Protein AF-A0A4Y8KSN4-F1 (afdb_monomer)

Secondary structure (DSSP, 8-state):
-B--TT-B-TT-SSSTT-BHHHHHHHHHHHHHHHHHH-TT--B-HHHHHHHHHHHTT---------S--SSGGGGSPPTT------S--HHHHHHHHHHHHHHHHHHHHS---

pLDDT: mean 86.96, std 10.97, range [43.25, 96.88]

Foldseek 3Di:
DDEDQQDADCPPPLDHPGGNLRCLQWAVVVLLVCLVPPLVDAYDPVNLVVSQVNQPPFFFPDDFDDDDDPDPVSRDDDPSHGGGDHSPDPVSVVSNVVSVVVVVVVVVVVDDD

Sequence (113 aa):
MIFNIDDIIPFSKRHPRKTIREILLIDSGYLKDLIKKNSRVILSEECYQEAILITKGMRDEWVKPIGKTESIFDSLKPYTAPYGFDFNDEELITINRNRLEDYKGIKNNDFPF

Mean predicted aligned error: 6.52 Å

Organism: NCBI:txid45254

Structure (mmCIF, N/CA/C/O backbone):
data_AF-A0A4Y8KSN4-F1
#
_entry.id   AF-A0A4Y8KSN4-F1
#
loop_
_atom_site.group_PDB
_atom_site.id
_atom_site.type_symbol
_atom_site.label_atom_id
_atom_site.label_alt_id
_atom_site.label_comp_id
_atom_site.label_asym_id
_atom_site.label_entity_id
_atom_site.label_seq_id
_atom_site.pdbx_PDB_ins_code
_atom_site.Cartn_x
_atom_site.Cartn_y
_atom_site.Cartn_z
_atom_site.occupancy
_atom_site.B_iso_or_equiv
_atom_site.auth_seq_id
_atom_site.auth_comp_id
_atom_site.auth_asym_id
_atom_site.auth_atom_id
_atom_site.pdbx_PDB_model_num
ATOM 1 N N . MET A 1 1 ? -11.707 -2.536 6.179 1.00 84.56 1 MET A N 1
ATOM 2 C CA . MET A 1 1 ? -10.609 -2.428 7.157 1.00 84.56 1 MET A CA 1
ATOM 3 C C . MET A 1 1 ? -9.821 -3.725 7.149 1.00 84.56 1 MET A C 1
ATOM 5 O O . MET A 1 1 ? -10.429 -4.774 6.976 1.00 84.56 1 MET A O 1
ATOM 9 N N . ILE A 1 2 ? -8.505 -3.628 7.268 1.00 87.25 2 ILE A N 1
ATOM 10 C CA . ILE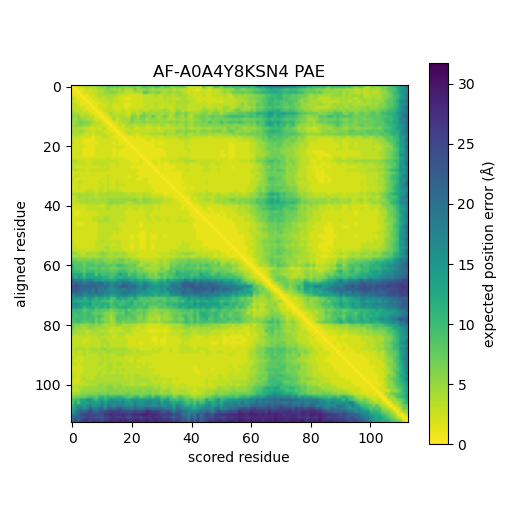 A 1 2 ? -7.539 -4.725 7.261 1.00 87.25 2 ILE A CA 1
ATOM 11 C C . ILE A 1 2 ? -6.935 -4.787 8.660 1.00 87.25 2 ILE A C 1
ATOM 13 O O . ILE A 1 2 ? -6.454 -3.767 9.154 1.00 87.25 2 ILE A O 1
ATOM 17 N N . PHE A 1 3 ? -6.974 -5.969 9.269 1.00 88.00 3 PHE A N 1
ATOM 18 C CA . PHE A 1 3 ? -6.440 -6.213 10.611 1.00 88.00 3 PHE A CA 1
ATOM 19 C C . PHE A 1 3 ? -5.236 -7.152 10.606 1.00 88.00 3 PHE A C 1
ATOM 21 O O . PHE A 1 3 ? -4.518 -7.207 11.598 1.00 88.00 3 PHE A O 1
ATOM 28 N N . ASN A 1 4 ? -5.012 -7.875 9.508 1.00 91.25 4 ASN A N 1
ATOM 29 C CA . ASN A 1 4 ? -3.851 -8.726 9.334 1.00 91.25 4 ASN A CA 1
ATOM 30 C C . ASN A 1 4 ? -3.189 -8.424 7.984 1.00 91.25 4 ASN A C 1
ATOM 32 O O . ASN A 1 4 ? -3.839 -8.382 6.940 1.00 91.25 4 ASN A O 1
ATOM 36 N N . ILE A 1 5 ? -1.878 -8.205 7.996 1.00 92.38 5 ILE A N 1
ATOM 37 C CA . ILE A 1 5 ? -1.098 -7.906 6.792 1.00 92.38 5 ILE A CA 1
ATOM 38 C C . ILE A 1 5 ? -0.927 -9.129 5.880 1.00 92.38 5 ILE A C 1
ATOM 40 O O . ILE A 1 5 ? -0.581 -8.998 4.707 1.00 92.38 5 ILE A O 1
ATOM 44 N N . ASP A 1 6 ? -1.195 -10.325 6.394 1.00 94.06 6 ASP A N 1
ATOM 45 C CA . ASP A 1 6 ? -1.211 -11.554 5.608 1.00 94.06 6 ASP A CA 1
ATOM 46 C C . ASP A 1 6 ? -2.603 -11.835 4.997 1.00 94.06 6 ASP A C 1
A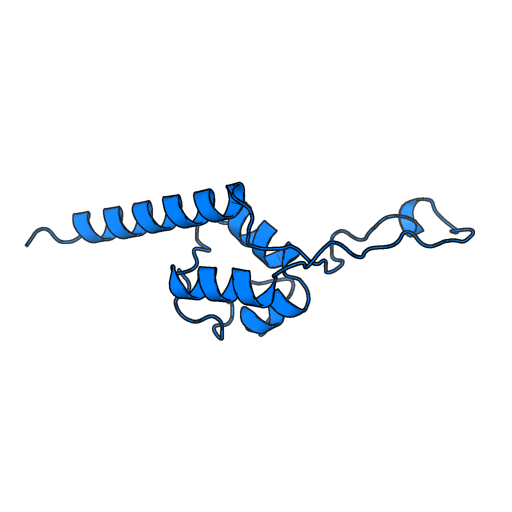TOM 48 O O . ASP A 1 6 ? -2.785 -12.826 4.290 1.00 94.06 6 ASP A O 1
ATOM 52 N N . ASP A 1 7 ? -3.576 -10.931 5.185 1.00 92.12 7 ASP A N 1
ATOM 53 C CA . ASP A 1 7 ? -4.871 -10.996 4.506 1.00 92.12 7 ASP A CA 1
ATOM 54 C C . ASP A 1 7 ? -4.737 -10.723 2.999 1.00 92.12 7 ASP A C 1
ATOM 56 O O . ASP A 1 7 ? -3.894 -9.951 2.532 1.00 92.12 7 ASP A O 1
ATOM 60 N N . ILE A 1 8 ? -5.641 -11.321 2.222 1.00 90.50 8 ILE A N 1
ATOM 61 C CA . ILE A 1 8 ? -5.779 -11.075 0.783 1.00 90.50 8 ILE A CA 1
ATOM 62 C C . ILE A 1 8 ? -6.821 -9.979 0.564 1.00 90.50 8 ILE A C 1
ATOM 64 O O . ILE A 1 8 ? -7.945 -10.073 1.055 1.00 90.50 8 ILE A O 1
ATOM 68 N N . ILE A 1 9 ? -6.497 -8.970 -0.251 1.00 86.44 9 ILE A N 1
ATOM 69 C CA . ILE A 1 9 ? -7.479 -7.962 -0.678 1.00 86.44 9 ILE A CA 1
ATOM 70 C C . ILE A 1 9 ? -8.382 -8.576 -1.767 1.00 86.44 9 ILE A C 1
ATOM 72 O O . ILE A 1 9 ? -7.928 -8.752 -2.902 1.00 86.44 9 ILE A O 1
ATOM 76 N N . PRO A 1 10 ? -9.676 -8.846 -1.500 1.00 81.44 10 PRO A N 1
ATOM 77 C CA . PRO A 1 10 ? -10.517 -9.647 -2.397 1.00 81.44 10 PRO A CA 1
ATOM 78 C C . PRO A 1 10 ? -10.839 -8.954 -3.729 1.00 81.44 10 PRO A C 1
ATOM 80 O O . PRO A 1 10 ? -11.154 -9.613 -4.714 1.00 81.44 10 PRO A O 1
ATOM 83 N N . PHE A 1 11 ? -10.747 -7.624 -3.781 1.00 81.88 11 PHE A N 1
ATOM 84 C CA . PHE A 1 11 ? -10.996 -6.819 -4.983 1.00 81.88 11 PHE A CA 1
ATOM 85 C C . PHE A 1 11 ? -9.710 -6.305 -5.652 1.00 81.88 11 PHE A C 1
ATOM 87 O O . PHE A 1 11 ? -9.775 -5.452 -6.543 1.00 81.88 11 PHE A O 1
ATOM 94 N N . SER A 1 12 ? -8.536 -6.796 -5.239 1.00 82.75 12 SER A N 1
ATOM 95 C CA . SER A 1 12 ? -7.274 -6.487 -5.913 1.00 82.75 12 SER A CA 1
ATOM 96 C C . SER A 1 12 ? -7.263 -7.111 -7.309 1.00 82.75 12 SER A C 1
ATOM 98 O O . SER A 1 12 ? -7.088 -8.316 -7.472 1.00 82.75 12 SER A O 1
ATOM 100 N N . LYS A 1 13 ? -7.464 -6.282 -8.341 1.00 81.25 13 LYS A N 1
ATOM 101 C CA . LYS A 1 13 ? -7.420 -6.732 -9.744 1.00 81.25 13 LYS A CA 1
ATOM 102 C C . LYS A 1 13 ? -5.998 -7.014 -10.228 1.00 81.25 13 LYS A C 1
ATOM 104 O O . LYS A 1 13 ? -5.812 -7.879 -11.073 1.00 81.25 13 LYS A O 1
ATOM 109 N N . ARG A 1 14 ? -5.012 -6.251 -9.737 1.00 84.25 14 ARG A N 1
ATOM 110 C CA . ARG A 1 14 ? -3.615 -6.330 -10.200 1.00 84.25 14 ARG A CA 1
ATOM 111 C C . ARG A 1 14 ? -2.868 -7.494 -9.556 1.00 84.25 14 ARG A C 1
ATOM 113 O O . ARG A 1 14 ? -2.092 -8.162 -10.226 1.00 84.25 14 ARG A O 1
ATOM 120 N N . HIS A 1 15 ? -3.140 -7.747 -8.279 1.00 88.19 15 HIS A N 1
ATOM 121 C CA . HIS A 1 15 ? -2.498 -8.802 -7.501 1.00 88.19 15 HIS A CA 1
ATOM 122 C C . HIS A 1 15 ? -3.566 -9.735 -6.924 1.00 88.19 15 HIS A C 1
ATOM 124 O O . HIS A 1 15 ? -3.819 -9.696 -5.718 1.00 88.19 15 HIS A O 1
ATOM 130 N N . PRO A 1 16 ? -4.254 -10.527 -7.770 1.00 86.25 16 PRO A N 1
ATOM 131 C CA . PRO A 1 16 ? -5.238 -11.479 -7.283 1.00 86.25 16 PRO A CA 1
ATOM 132 C C . PRO A 1 16 ? -4.536 -12.547 -6.440 1.00 86.25 16 PRO A C 1
ATOM 134 O O . PRO A 1 16 ? -3.490 -13.060 -6.834 1.00 86.25 16 PRO A O 1
ATOM 137 N N . ARG A 1 17 ? -5.138 -12.907 -5.300 1.00 88.69 17 ARG A N 1
ATOM 138 C CA . ARG A 1 17 ? -4.656 -13.947 -4.367 1.00 88.69 17 ARG A CA 1
ATOM 139 C C . ARG A 1 17 ? -3.337 -13.653 -3.641 1.00 88.69 17 ARG A C 1
ATOM 141 O O . ARG A 1 17 ? -2.871 -14.535 -2.930 1.00 88.69 17 ARG A O 1
ATOM 148 N N . LYS A 1 18 ? -2.759 -12.459 -3.791 1.00 91.50 18 LYS A N 1
ATOM 149 C CA . LYS A 1 18 ? -1.580 -12.063 -3.013 1.00 91.50 18 LYS A CA 1
ATOM 150 C C . LYS A 1 18 ? -1.977 -11.455 -1.680 1.00 91.50 18 LYS A C 1
ATOM 152 O O . LYS A 1 18 ? -2.987 -10.744 -1.605 1.00 91.50 18 LYS A O 1
ATOM 157 N N . THR A 1 19 ? -1.174 -11.716 -0.658 1.00 94.81 19 THR A N 1
ATOM 158 C CA . THR A 1 19 ? -1.336 -11.073 0.647 1.00 94.81 19 THR A CA 1
ATOM 159 C C . THR A 1 19 ? -0.889 -9.617 0.584 1.00 94.81 19 THR A C 1
ATOM 161 O O . THR A 1 19 ? -0.164 -9.198 -0.323 1.00 94.81 19 THR A O 1
ATOM 164 N N . ILE A 1 20 ? -1.315 -8.811 1.551 1.00 94.12 20 ILE A N 1
ATOM 165 C CA . ILE A 1 20 ? -0.897 -7.408 1.631 1.00 94.12 20 ILE A CA 1
ATOM 166 C C . ILE A 1 20 ? 0.617 -7.309 1.837 1.00 94.12 20 ILE A C 1
ATOM 168 O O . ILE A 1 20 ? 1.254 -6.482 1.186 1.00 94.12 20 ILE A O 1
ATOM 172 N N . ARG A 1 21 ? 1.207 -8.194 2.650 1.00 95.88 21 ARG A N 1
ATOM 173 C CA . ARG A 1 21 ? 2.660 -8.318 2.830 1.00 95.88 21 ARG A CA 1
ATOM 174 C C . ARG A 1 21 ? 3.380 -8.559 1.504 1.00 95.88 21 ARG A C 1
ATOM 176 O O . ARG A 1 21 ? 4.344 -7.863 1.199 1.00 95.88 21 ARG A O 1
ATOM 183 N N . GLU A 1 22 ? 2.900 -9.498 0.691 1.00 95.38 22 GLU A N 1
ATOM 184 C CA . GLU A 1 22 ? 3.482 -9.767 -0.629 1.00 95.38 22 GLU A CA 1
ATOM 185 C C . GLU A 1 22 ? 3.371 -8.554 -1.553 1.00 95.38 22 GLU A C 1
ATOM 187 O O . GLU A 1 22 ? 4.333 -8.223 -2.242 1.00 95.38 22 GLU A O 1
ATOM 192 N N . ILE A 1 23 ? 2.221 -7.873 -1.557 1.00 94.62 23 ILE A N 1
ATOM 193 C CA . ILE A 1 23 ? 2.013 -6.663 -2.361 1.00 94.62 23 ILE A CA 1
ATOM 194 C C . ILE A 1 23 ? 2.969 -5.551 -1.917 1.00 94.62 23 ILE A C 1
ATOM 196 O O . ILE A 1 23 ? 3.569 -4.915 -2.773 1.00 94.62 23 ILE A O 1
ATOM 200 N N . LEU A 1 24 ? 3.161 -5.336 -0.614 1.00 95.25 24 LEU A N 1
ATOM 201 C CA . LEU A 1 24 ? 4.102 -4.339 -0.090 1.00 95.25 24 LEU A CA 1
ATOM 202 C C . LEU A 1 24 ? 5.543 -4.600 -0.543 1.00 95.25 24 LEU A C 1
ATOM 204 O O . LEU A 1 24 ? 6.265 -3.654 -0.844 1.00 95.25 24 LEU A O 1
ATOM 208 N N . LEU A 1 25 ? 5.948 -5.868 -0.627 1.00 93.81 25 LEU A N 1
ATOM 209 C CA . LEU A 1 25 ? 7.298 -6.250 -1.046 1.00 93.81 25 LEU A CA 1
ATOM 210 C C . LEU A 1 25 ? 7.556 -6.033 -2.542 1.00 93.81 25 LEU A C 1
ATOM 212 O O . LEU A 1 25 ? 8.685 -5.738 -2.921 1.00 93.81 25 LEU A O 1
ATOM 216 N N . ILE A 1 26 ? 6.538 -6.202 -3.392 1.00 92.12 26 ILE A N 1
ATOM 217 C CA . ILE A 1 26 ? 6.719 -6.213 -4.856 1.00 92.12 26 ILE A CA 1
ATOM 218 C C . ILE A 1 26 ? 6.143 -4.986 -5.571 1.00 92.12 26 ILE A C 1
ATOM 220 O O . ILE A 1 26 ? 6.563 -4.683 -6.683 1.00 92.12 26 ILE A O 1
ATOM 224 N N . ASP A 1 27 ? 5.133 -4.333 -4.994 1.00 93.31 27 ASP A N 1
ATOM 225 C CA . ASP A 1 27 ? 4.354 -3.245 -5.596 1.00 93.31 27 ASP A CA 1
ATOM 226 C C . ASP A 1 27 ? 3.677 -2.396 -4.501 1.00 93.31 27 ASP A C 1
ATOM 228 O O . ASP A 1 27 ? 2.456 -2.195 -4.489 1.00 93.31 27 ASP A O 1
ATOM 232 N N . SER A 1 28 ? 4.462 -1.909 -3.537 1.00 94.50 28 SER A N 1
ATOM 233 C CA . SER A 1 28 ? 3.972 -1.026 -2.467 1.00 94.50 28 SER A CA 1
ATOM 234 C C . SER A 1 28 ? 3.286 0.227 -3.019 1.00 94.50 28 SER A C 1
ATOM 236 O O . SER A 1 28 ? 2.289 0.691 -2.458 1.00 94.50 28 SER A O 1
ATOM 238 N N . GLY A 1 29 ? 3.729 0.723 -4.175 1.00 93.88 29 GLY A N 1
ATOM 239 C CA . GLY A 1 29 ? 3.093 1.813 -4.906 1.00 93.88 29 GLY A CA 1
ATOM 240 C C . GLY A 1 29 ? 1.636 1.536 -5.288 1.00 93.88 29 GLY A C 1
ATOM 241 O O . GLY A 1 29 ? 0.779 2.412 -5.126 1.00 93.88 29 GLY A O 1
ATOM 242 N N . TYR A 1 30 ? 1.312 0.312 -5.716 1.00 92.94 30 TYR A N 1
ATOM 243 C CA . TYR A 1 30 ? -0.076 -0.086 -5.963 1.00 92.94 30 TYR A CA 1
ATOM 244 C C . TYR A 1 30 ? -0.931 -0.005 -4.699 1.00 92.94 30 TYR A C 1
ATOM 246 O O . TYR A 1 30 ? -2.049 0.512 -4.759 1.00 92.94 30 TYR A O 1
ATOM 254 N N . LEU A 1 31 ? -0.426 -0.477 -3.556 1.00 93.06 31 LEU A N 1
ATOM 255 C CA . LEU A 1 31 ? -1.187 -0.431 -2.308 1.00 93.06 31 LEU A CA 1
ATOM 256 C C . LEU A 1 31 ? -1.398 1.013 -1.830 1.00 93.06 31 LEU A C 1
ATOM 258 O O . LEU A 1 31 ? -2.510 1.357 -1.430 1.00 93.06 31 LEU A O 1
ATOM 262 N N . LYS A 1 32 ? -0.387 1.881 -1.965 1.00 93.94 32 LYS A N 1
ATOM 263 C CA . LYS A 1 32 ? -0.520 3.329 -1.735 1.00 93.94 32 LYS A CA 1
ATOM 264 C C . LYS A 1 32 ? -1.633 3.925 -2.597 1.00 93.94 32 LYS A C 1
ATOM 266 O O . LYS A 1 32 ? -2.518 4.609 -2.084 1.00 93.94 32 LYS A O 1
ATOM 271 N N . ASP A 1 33 ? -1.626 3.657 -3.904 1.00 92.44 33 ASP A N 1
ATOM 272 C CA . ASP A 1 33 ? -2.663 4.159 -4.816 1.00 92.44 33 ASP A CA 1
ATOM 273 C C . ASP A 1 33 ? -4.049 3.620 -4.455 1.00 92.44 33 ASP A C 1
ATOM 275 O O . ASP A 1 33 ? -5.047 4.338 -4.563 1.00 92.44 33 ASP A O 1
ATOM 279 N N . LEU A 1 34 ? -4.116 2.362 -4.021 1.00 91.38 34 LEU A N 1
ATOM 280 C CA . LEU A 1 34 ? -5.350 1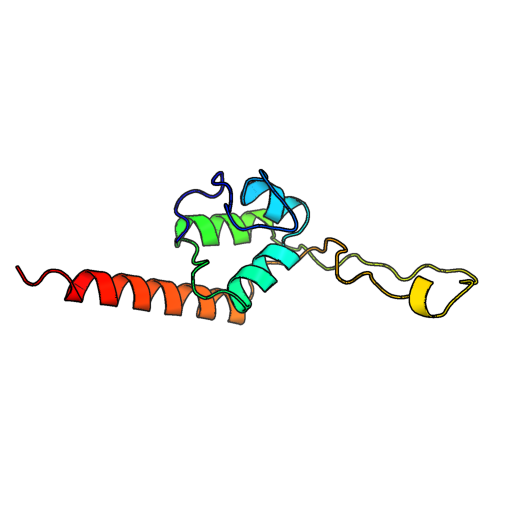.718 -3.611 1.00 91.38 34 LEU A CA 1
ATOM 281 C C . LEU A 1 34 ? -5.923 2.367 -2.344 1.00 91.38 34 LEU A C 1
ATOM 283 O O . LEU A 1 34 ? -7.116 2.664 -2.322 1.00 91.38 34 LEU A O 1
ATOM 287 N N . ILE A 1 35 ? -5.085 2.660 -1.344 1.00 91.62 35 ILE A N 1
ATOM 288 C CA . ILE A 1 35 ? -5.473 3.428 -0.155 1.00 91.62 35 ILE A CA 1
ATOM 289 C C . ILE A 1 35 ? -5.956 4.815 -0.582 1.00 91.62 35 ILE A C 1
ATOM 291 O O . ILE A 1 35 ? -7.080 5.188 -0.260 1.00 91.62 35 ILE A O 1
ATOM 295 N N . LYS A 1 36 ? -5.196 5.576 -1.377 1.00 92.44 36 LYS A N 1
ATOM 296 C CA . LYS A 1 36 ? -5.621 6.930 -1.779 1.00 92.44 36 LYS A CA 1
ATOM 297 C C . LYS A 1 36 ? -6.974 6.929 -2.505 1.00 92.44 36 LYS A C 1
ATOM 299 O O . LYS A 1 36 ? -7.840 7.734 -2.170 1.00 92.44 36 LYS A O 1
ATOM 304 N N . LYS A 1 37 ? -7.196 5.995 -3.437 1.00 90.69 37 LYS A N 1
ATOM 305 C CA . LYS A 1 37 ? -8.388 5.968 -4.309 1.00 90.69 37 LYS A CA 1
ATOM 306 C C . LYS A 1 37 ? -9.613 5.279 -3.708 1.00 90.69 37 LYS A C 1
ATOM 308 O O . LYS A 1 37 ? -10.727 5.585 -4.122 1.00 90.69 37 LYS A O 1
ATOM 313 N N . ASN A 1 38 ? -9.440 4.330 -2.789 1.00 88.25 38 ASN A N 1
ATOM 314 C CA . ASN A 1 38 ? -10.539 3.535 -2.247 1.00 88.25 38 ASN A CA 1
ATOM 315 C C . ASN A 1 38 ? -10.657 3.728 -0.732 1.00 88.25 38 ASN A C 1
ATOM 317 O O . ASN A 1 38 ? -9.872 3.182 0.040 1.00 88.25 38 ASN A O 1
ATOM 321 N N . SER A 1 39 ? -11.693 4.453 -0.305 1.00 84.75 39 SER A N 1
ATOM 322 C CA . SER A 1 39 ? -11.964 4.747 1.109 1.00 84.75 39 SER A CA 1
ATOM 323 C C . SER A 1 39 ? -12.217 3.511 1.976 1.00 84.75 39 SER A C 1
ATOM 325 O O . SER A 1 39 ? -12.083 3.588 3.192 1.00 84.75 39 SER A O 1
ATOM 327 N N . ARG A 1 40 ? -12.537 2.354 1.379 1.00 84.50 40 ARG A N 1
ATOM 328 C CA . ARG A 1 40 ? -12.777 1.093 2.107 1.00 84.50 40 ARG A CA 1
ATOM 329 C C . ARG A 1 40 ? -11.488 0.397 2.552 1.00 84.50 40 ARG A C 1
ATOM 331 O O . ARG A 1 40 ? -11.533 -0.517 3.384 1.00 84.50 40 ARG A O 1
ATOM 338 N N . VAL A 1 41 ? -10.357 0.790 1.971 1.00 89.81 41 VAL A N 1
ATOM 339 C CA . VAL A 1 41 ? -9.037 0.235 2.271 1.00 89.81 41 VAL A CA 1
ATOM 340 C C . VAL A 1 41 ? -8.437 1.084 3.379 1.00 89.81 41 VAL A C 1
ATOM 342 O O . VAL A 1 41 ? -8.006 2.213 3.158 1.00 89.81 41 VAL A O 1
ATOM 345 N N . ILE A 1 42 ? -8.495 0.528 4.582 1.00 91.94 42 ILE A N 1
ATOM 346 C CA . ILE A 1 42 ? -8.041 1.145 5.825 1.00 91.94 42 ILE A CA 1
ATOM 347 C C . ILE A 1 42 ? -7.219 0.076 6.530 1.00 91.94 42 ILE A C 1
ATOM 349 O O . ILE A 1 42 ? -7.747 -1.014 6.768 1.00 91.94 42 ILE A O 1
ATOM 353 N N . LEU A 1 43 ? -5.956 0.364 6.814 1.00 92.88 43 LEU A N 1
ATOM 354 C CA . LEU A 1 43 ? -5.084 -0.494 7.611 1.00 92.88 43 LEU A CA 1
ATOM 355 C C . LEU A 1 43 ? -5.314 -0.182 9.094 1.00 92.88 43 LEU A C 1
ATOM 357 O O . LEU A 1 43 ? -5.475 0.988 9.453 1.00 92.88 43 LEU A O 1
ATOM 361 N N . SER A 1 44 ? -5.327 -1.206 9.950 1.00 94.38 44 SER A N 1
ATOM 362 C CA . SER A 1 44 ? -5.192 -0.992 11.393 1.00 94.38 44 SER A CA 1
ATOM 363 C C . SER A 1 44 ? -3.861 -0.304 11.710 1.00 94.38 44 SER A C 1
ATOM 365 O O . SER A 1 44 ? -2.960 -0.264 10.868 1.00 94.38 44 SER A O 1
ATOM 367 N N . GLU A 1 45 ? -3.737 0.243 12.917 1.00 93.19 45 GLU A N 1
ATOM 368 C CA . GLU A 1 45 ? -2.505 0.911 13.348 1.00 93.19 45 GLU A CA 1
ATOM 369 C C . GLU A 1 45 ? -1.306 -0.050 13.268 1.00 93.19 45 GLU A C 1
ATOM 371 O O . GLU A 1 45 ? -0.264 0.298 12.720 1.00 93.19 45 GLU A O 1
ATOM 376 N N . GLU A 1 46 ? -1.490 -1.298 13.704 1.00 94.38 46 GLU A N 1
ATOM 377 C CA . GLU A 1 46 ? -0.468 -2.349 13.678 1.00 94.38 46 GLU A CA 1
ATOM 378 C C . GLU A 1 46 ? -0.072 -2.704 12.240 1.00 94.38 46 GLU A C 1
ATOM 380 O O . GLU A 1 46 ? 1.111 -2.724 11.899 1.00 94.38 46 GLU A O 1
ATOM 385 N N . CYS A 1 47 ? -1.060 -2.898 11.359 1.00 95.31 47 CYS A N 1
ATOM 386 C CA . CYS A 1 47 ? -0.807 -3.183 9.947 1.00 95.31 47 CYS A CA 1
ATOM 387 C C . CYS A 1 47 ? -0.092 -2.024 9.244 1.00 95.31 47 CYS A C 1
ATOM 389 O O . CYS A 1 47 ? 0.738 -2.252 8.363 1.00 95.31 47 CYS A O 1
ATOM 391 N N . TYR A 1 48 ? -0.416 -0.777 9.600 1.00 96.12 48 TYR A N 1
ATOM 392 C CA . TYR A 1 48 ? 0.237 0.391 9.017 1.00 96.12 48 TYR A CA 1
ATOM 393 C C . TYR A 1 48 ? 1.691 0.503 9.490 1.00 96.12 48 TYR A C 1
ATOM 395 O O . TYR A 1 48 ? 2.581 0.756 8.678 1.00 96.12 48 TYR A O 1
ATOM 403 N N . GLN A 1 49 ? 1.960 0.256 10.774 1.00 95.88 49 GLN A N 1
ATOM 404 C CA . GLN A 1 49 ? 3.324 0.214 11.306 1.00 95.88 49 GLN A CA 1
ATOM 405 C C . GLN A 1 49 ? 4.160 -0.883 10.637 1.00 95.88 49 GLN A C 1
ATOM 407 O O . GLN A 1 49 ? 5.292 -0.625 10.228 1.00 95.88 49 GLN A O 1
ATOM 412 N N . GLU A 1 50 ? 3.602 -2.079 10.442 1.00 96.31 50 GLU A N 1
ATOM 413 C CA . GLU A 1 50 ? 4.274 -3.132 9.675 1.00 96.31 50 GLU A CA 1
ATOM 414 C C . GLU A 1 50 ? 4.535 -2.711 8.223 1.00 96.31 50 GLU A C 1
ATOM 416 O O . GLU A 1 50 ? 5.629 -2.943 7.706 1.00 96.31 50 GLU A O 1
ATOM 421 N N . ALA A 1 51 ? 3.581 -2.041 7.571 1.00 95.94 51 ALA A N 1
ATOM 422 C CA . ALA A 1 51 ? 3.769 -1.530 6.216 1.00 95.94 51 ALA A CA 1
ATOM 423 C C . ALA A 1 51 ? 4.921 -0.513 6.129 1.00 95.94 51 ALA A C 1
ATOM 425 O O . ALA 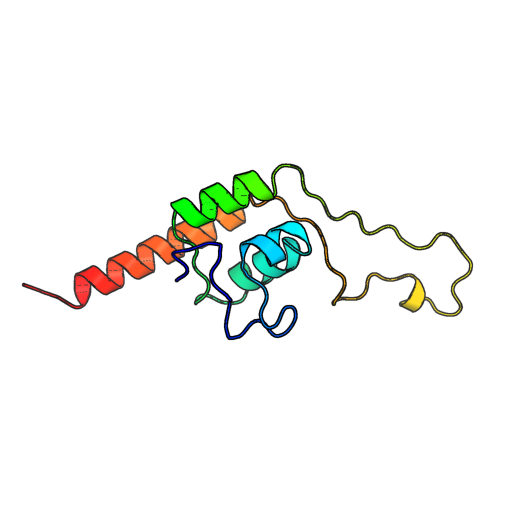A 1 51 ? 5.727 -0.599 5.199 1.00 95.94 51 ALA A O 1
ATOM 426 N N . ILE A 1 52 ? 5.053 0.391 7.110 1.00 96.88 52 ILE A N 1
ATOM 427 C CA . ILE A 1 52 ? 6.202 1.307 7.226 1.00 96.88 52 ILE A CA 1
ATOM 428 C C . ILE A 1 52 ? 7.509 0.515 7.342 1.00 96.88 52 ILE A C 1
ATOM 430 O O . ILE A 1 52 ? 8.470 0.802 6.633 1.00 96.88 52 ILE A O 1
ATOM 434 N N . LEU A 1 53 ? 7.561 -0.497 8.214 1.00 96.75 53 LEU A N 1
ATOM 435 C CA . LEU A 1 53 ? 8.776 -1.291 8.417 1.00 96.75 53 LEU A CA 1
ATOM 436 C C . LEU A 1 53 ? 9.191 -2.053 7.153 1.00 96.75 53 LEU A C 1
ATOM 438 O O . LEU A 1 53 ? 10.373 -2.062 6.815 1.00 96.75 53 LEU A O 1
ATOM 442 N N . ILE A 1 54 ? 8.232 -2.657 6.447 1.00 96.19 54 ILE A N 1
ATOM 443 C CA . ILE A 1 54 ? 8.481 -3.426 5.218 1.00 96.19 54 ILE A CA 1
ATOM 444 C C . ILE A 1 54 ? 8.984 -2.520 4.093 1.00 96.19 54 ILE A C 1
ATOM 446 O O . ILE A 1 54 ? 9.873 -2.909 3.341 1.00 96.19 54 ILE A O 1
ATOM 450 N N . THR A 1 55 ? 8.408 -1.326 3.965 1.00 96.69 55 THR A N 1
ATOM 451 C CA . THR A 1 55 ? 8.647 -0.439 2.817 1.00 96.69 55 THR A CA 1
ATOM 452 C C . THR A 1 55 ? 9.697 0.637 3.062 1.00 96.69 55 THR A C 1
ATOM 454 O O . THR A 1 55 ? 9.954 1.461 2.184 1.00 96.69 55 THR A O 1
ATOM 457 N N . LYS A 1 56 ? 10.346 0.616 4.228 1.00 96.81 56 LYS A N 1
ATOM 458 C CA . LYS A 1 56 ? 11.346 1.604 4.626 1.00 96.81 56 LYS A CA 1
ATOM 459 C C . LYS A 1 56 ? 12.433 1.771 3.562 1.00 96.81 56 LYS A C 1
ATOM 461 O O . LYS A 1 56 ? 13.191 0.847 3.273 1.00 96.81 56 LYS A O 1
ATOM 466 N N . GLY A 1 57 ? 12.551 2.981 3.025 1.00 92.69 57 GLY A N 1
ATOM 467 C CA . GLY A 1 57 ? 13.541 3.332 2.012 1.00 92.69 57 GLY A CA 1
ATOM 468 C C . GLY A 1 57 ? 13.223 2.849 0.594 1.00 92.69 57 GLY A C 1
ATOM 469 O O . GLY A 1 57 ? 14.035 3.102 -0.297 1.00 92.69 57 GLY A O 1
ATOM 470 N N . MET A 1 58 ? 12.073 2.207 0.357 1.00 94.88 58 MET A N 1
ATOM 471 C CA . MET A 1 58 ? 11.634 1.831 -0.988 1.00 94.88 58 MET A CA 1
ATOM 472 C C . MET A 1 58 ? 11.367 3.069 -1.842 1.00 94.88 58 MET A C 1
ATOM 474 O O . MET A 1 58 ? 10.790 4.060 -1.391 1.00 94.88 58 MET A O 1
ATOM 478 N N . ARG A 1 59 ? 11.768 3.002 -3.110 1.00 91.62 59 ARG A N 1
ATOM 479 C CA . ARG A 1 59 ? 11.562 4.073 -4.088 1.00 91.62 59 ARG A CA 1
ATOM 480 C C . ARG A 1 59 ? 11.126 3.485 -5.416 1.00 91.62 59 ARG A C 1
ATOM 482 O O . ARG A 1 59 ? 11.255 2.287 -5.658 1.00 91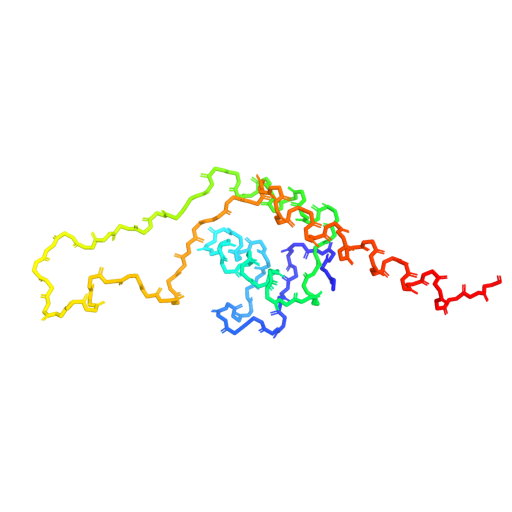.62 59 ARG A O 1
ATOM 489 N N . ASP A 1 60 ? 10.613 4.344 -6.282 1.00 89.50 60 ASP A N 1
ATOM 490 C CA . ASP A 1 60 ? 10.350 3.959 -7.658 1.00 89.50 60 ASP A CA 1
ATOM 491 C C . ASP A 1 60 ? 11.682 3.792 -8.401 1.00 89.50 60 ASP A C 1
ATOM 493 O O . ASP A 1 60 ? 12.331 4.770 -8.765 1.00 89.50 60 ASP A O 1
ATOM 497 N N . GLU A 1 61 ? 12.097 2.542 -8.590 1.00 85.25 61 GLU A N 1
ATOM 498 C CA . GLU A 1 61 ? 13.332 2.178 -9.291 1.00 85.25 61 GLU A CA 1
ATOM 499 C C . GLU A 1 61 ? 13.139 2.060 -10.808 1.00 85.25 61 GLU A C 1
ATOM 501 O O . GLU A 1 61 ? 14.004 1.533 -11.507 1.00 85.25 61 GLU A O 1
ATOM 506 N N . TRP A 1 62 ? 12.007 2.514 -11.356 1.00 84.75 62 TRP A N 1
ATOM 507 C CA . TRP A 1 62 ? 11.813 2.451 -12.797 1.00 84.75 62 TRP A CA 1
ATOM 508 C C . TRP A 1 62 ? 12.842 3.323 -13.528 1.00 84.75 62 TRP A C 1
ATOM 510 O O . TRP A 1 62 ? 12.868 4.547 -13.395 1.00 84.75 62 TRP A O 1
ATOM 520 N N . VAL A 1 63 ? 13.667 2.673 -14.349 1.00 81.19 63 VAL A N 1
ATOM 521 C CA . VAL A 1 63 ? 14.659 3.324 -15.205 1.00 81.19 63 VAL A CA 1
ATOM 522 C C . VAL A 1 63 ? 14.161 3.306 -16.644 1.00 81.19 63 VAL A C 1
ATOM 524 O O . VAL A 1 63 ? 13.778 2.263 -17.178 1.00 81.19 63 VAL A O 1
ATOM 527 N N . LYS A 1 64 ? 14.198 4.472 -17.294 1.00 80.94 64 LYS A N 1
ATOM 528 C CA . LYS A 1 64 ? 13.883 4.590 -18.718 1.00 80.94 64 LYS A CA 1
ATOM 529 C C . LYS A 1 64 ? 14.877 3.757 -19.548 1.00 80.94 64 LYS A C 1
ATOM 531 O O . LYS A 1 64 ? 16.082 3.900 -19.332 1.00 80.94 64 LYS A O 1
ATOM 536 N N . PRO A 1 65 ? 14.424 2.946 -20.523 1.00 82.62 65 PRO A N 1
ATOM 537 C CA . PRO A 1 65 ? 15.330 2.188 -21.383 1.00 82.62 65 PRO A CA 1
ATOM 538 C C . PRO A 1 65 ? 16.316 3.111 -22.116 1.00 82.62 65 PRO A C 1
ATOM 540 O O . PRO A 1 65 ? 15.910 4.094 -22.742 1.00 82.62 65 PRO A O 1
ATOM 543 N N . ILE A 1 66 ? 17.611 2.788 -22.057 1.00 74.50 66 ILE A N 1
ATOM 544 C CA . ILE A 1 66 ? 18.677 3.526 -22.749 1.00 74.50 66 ILE A CA 1
ATOM 545 C C . ILE A 1 66 ? 18.905 2.846 -24.108 1.00 74.50 66 ILE A C 1
ATOM 547 O O . ILE A 1 66 ? 19.687 1.907 -24.221 1.00 74.50 66 ILE A O 1
ATOM 551 N N . GLY A 1 67 ? 18.174 3.271 -25.142 1.00 77.56 67 GLY A N 1
ATOM 552 C CA . GLY A 1 67 ? 18.279 2.714 -26.495 1.00 77.56 67 GLY A CA 1
ATOM 553 C C . GLY A 1 67 ? 17.335 3.382 -27.497 1.00 77.56 67 GLY A C 1
ATOM 554 O O . GLY A 1 67 ? 16.433 4.126 -27.109 1.00 77.56 67 GLY A O 1
ATOM 555 N N . LYS A 1 68 ? 17.538 3.123 -28.800 1.00 67.81 68 LYS A N 1
ATOM 556 C CA . LYS A 1 68 ? 16.548 3.490 -29.825 1.00 67.81 68 LYS A CA 1
ATOM 557 C C . LYS A 1 68 ? 15.304 2.633 -29.605 1.00 67.81 68 LYS A C 1
ATOM 559 O O . LYS A 1 68 ? 15.346 1.425 -29.802 1.00 67.81 68 LYS A O 1
ATOM 564 N N . THR A 1 69 ? 14.233 3.275 -29.168 1.00 73.19 69 THR A N 1
ATOM 565 C CA . THR A 1 69 ? 12.895 2.688 -29.112 1.00 73.19 69 THR A CA 1
ATOM 566 C C . THR A 1 69 ? 12.235 2.843 -30.479 1.00 73.19 69 THR A C 1
ATOM 568 O O . THR A 1 69 ? 12.485 3.832 -31.171 1.00 73.19 69 THR A O 1
ATOM 571 N N . GLU A 1 70 ? 11.441 1.857 -30.899 1.00 76.94 70 GLU A N 1
ATOM 572 C CA . GLU A 1 70 ? 10.697 1.936 -32.164 1.00 76.94 70 GLU A CA 1
ATOM 573 C C . GLU A 1 70 ? 9.605 3.013 -32.081 1.00 76.94 70 GLU A C 1
ATOM 575 O O . GLU A 1 70 ? 9.327 3.703 -33.063 1.00 76.94 70 GLU A O 1
ATOM 580 N N . SER A 1 71 ? 9.048 3.218 -30.883 1.00 82.00 71 SER A N 1
ATOM 581 C CA . SER A 1 71 ? 8.035 4.220 -30.576 1.00 82.00 71 SER A CA 1
ATOM 582 C C . SER A 1 71 ? 8.339 4.990 -29.288 1.00 82.00 71 SER A C 1
ATOM 584 O O . SER A 1 71 ? 8.901 4.464 -28.328 1.00 82.00 71 SER A O 1
ATOM 586 N N . ILE A 1 72 ? 7.872 6.244 -29.210 1.00 78.19 72 ILE A N 1
ATOM 587 C CA . ILE A 1 72 ? 7.952 7.059 -27.985 1.00 78.19 72 ILE A CA 1
ATOM 588 C C . ILE A 1 72 ? 7.292 6.371 -26.780 1.00 78.19 72 ILE A C 1
ATOM 590 O O . ILE A 1 72 ? 7.740 6.574 -25.649 1.00 78.19 72 ILE A O 1
ATOM 594 N N . PHE A 1 73 ? 6.268 5.543 -27.019 1.00 80.94 73 PHE A N 1
ATOM 595 C CA . PHE A 1 73 ? 5.522 4.829 -25.982 1.00 80.94 73 PHE A CA 1
ATOM 596 C C . PHE A 1 73 ? 6.341 3.713 -25.331 1.00 80.94 73 PHE A C 1
ATOM 598 O O . PHE A 1 73 ? 6.201 3.497 -24.130 1.00 80.94 73 PHE A O 1
ATOM 605 N N . ASP A 1 74 ? 7.260 3.085 -26.068 1.00 77.44 74 ASP A N 1
ATOM 606 C CA . ASP A 1 74 ? 8.135 2.026 -25.538 1.00 77.44 74 ASP A CA 1
ATOM 607 C C . ASP A 1 74 ? 9.147 2.581 -24.528 1.00 77.44 74 ASP A C 1
ATOM 609 O O . ASP A 1 74 ? 9.754 1.854 -23.744 1.00 77.44 74 ASP A O 1
ATOM 613 N N . SER A 1 75 ? 9.330 3.902 -24.542 1.00 81.62 75 SER A N 1
ATOM 614 C CA . SER A 1 75 ? 10.211 4.625 -23.636 1.00 81.62 75 SER A CA 1
ATOM 615 C C . SER A 1 75 ? 9.504 5.113 -22.362 1.00 81.62 75 SER A C 1
ATOM 617 O O . SER A 1 75 ? 10.144 5.739 -21.515 1.00 81.62 75 SER A O 1
ATOM 619 N N . LEU A 1 76 ? 8.196 4.867 -22.222 1.00 84.62 76 LEU A N 1
ATOM 620 C CA . LEU A 1 76 ? 7.391 5.283 -21.072 1.00 84.62 76 LEU A CA 1
ATOM 621 C C . LEU A 1 76 ? 7.179 4.130 -20.090 1.00 84.62 76 LEU A C 1
ATOM 623 O O . LEU A 1 76 ? 7.132 2.960 -20.463 1.00 84.62 76 LEU A O 1
ATOM 627 N N . LYS A 1 77 ? 6.994 4.473 -18.813 1.00 82.12 77 LYS A N 1
ATOM 628 C CA . LYS A 1 77 ? 6.637 3.496 -17.788 1.00 82.12 77 LYS A CA 1
ATOM 629 C C . LYS A 1 77 ? 5.212 2.987 -18.021 1.00 82.12 77 LYS A C 1
ATOM 631 O O . LYS A 1 77 ? 4.286 3.805 -18.045 1.00 82.12 77 LYS A O 1
ATOM 636 N N . PRO A 1 78 ? 4.988 1.665 -18.115 1.00 83.06 78 PRO A N 1
ATOM 637 C CA . PRO A 1 78 ? 3.638 1.126 -18.145 1.00 83.06 78 PRO A CA 1
ATOM 638 C C . PRO A 1 78 ? 2.889 1.493 -16.864 1.00 83.06 78 PRO A C 1
ATOM 640 O O . PRO A 1 78 ? 3.406 1.323 -15.763 1.00 83.06 78 PRO A O 1
ATOM 643 N N . TYR A 1 79 ? 1.631 1.916 -16.986 1.00 75.00 79 TYR A N 1
ATOM 644 C CA . TYR A 1 79 ? 0.789 2.223 -15.821 1.00 75.00 79 TYR A CA 1
ATOM 645 C C . TYR A 1 79 ? 0.625 1.024 -14.866 1.00 75.00 79 TYR A C 1
ATOM 647 O O . TYR A 1 79 ? 0.372 1.174 -13.669 1.00 75.00 79 TYR A O 1
ATOM 655 N N . THR A 1 80 ? 0.748 -0.190 -15.403 1.00 80.31 80 THR A N 1
ATOM 656 C CA . THR A 1 80 ? 0.656 -1.455 -14.669 1.00 80.31 80 THR A CA 1
ATOM 657 C C . THR A 1 80 ? 1.971 -1.912 -14.051 1.00 80.31 80 THR A C 1
ATOM 659 O O . THR A 1 80 ? 1.957 -2.907 -13.330 1.00 80.31 80 THR A O 1
ATOM 662 N N . ALA A 1 81 ? 3.083 -1.222 -14.319 1.00 86.06 81 ALA A N 1
ATOM 663 C CA . ALA A 1 81 ? 4.385 -1.607 -13.799 1.00 86.06 81 ALA A CA 1
ATOM 664 C C . ALA A 1 81 ? 4.416 -1.469 -12.266 1.00 86.06 81 ALA A C 1
ATOM 666 O O . ALA A 1 81 ? 4.004 -0.422 -11.749 1.00 86.06 81 ALA A O 1
ATOM 667 N N . PRO A 1 82 ? 4.903 -2.496 -11.549 1.00 89.94 82 PRO A N 1
ATOM 668 C CA . PRO A 1 82 ? 5.145 -2.403 -10.119 1.00 89.94 82 PRO A CA 1
ATOM 669 C C . PRO A 1 82 ? 6.142 -1.301 -9.775 1.00 89.94 82 PRO A C 1
ATOM 671 O O . PRO A 1 82 ? 7.045 -1.010 -10.566 1.00 89.94 82 PRO A O 1
ATOM 674 N N . TYR A 1 83 ? 5.983 -0.687 -8.604 1.00 93.75 83 TYR A N 1
ATOM 675 C CA . TYR A 1 83 ? 6.951 0.287 -8.108 1.00 93.75 83 TYR A CA 1
ATOM 676 C C . TYR A 1 83 ? 6.991 0.380 -6.590 1.00 93.75 83 TYR A C 1
ATOM 678 O O . TYR A 1 83 ? 5.978 0.192 -5.913 1.00 93.75 83 TYR A O 1
ATOM 686 N N . GLY A 1 84 ? 8.181 0.684 -6.072 1.00 94.12 84 GLY A N 1
ATOM 687 C CA . GLY A 1 84 ? 8.410 0.876 -4.650 1.00 94.12 84 GLY A CA 1
ATOM 688 C C . GLY A 1 84 ? 7.869 2.216 -4.161 1.00 94.12 84 GLY A C 1
ATOM 689 O O . GLY A 1 84 ? 7.970 3.239 -4.841 1.00 94.12 84 GLY A O 1
ATOM 690 N N . PHE A 1 85 ? 7.301 2.209 -2.963 1.00 96.19 85 PHE A N 1
ATOM 691 C CA . PHE A 1 85 ? 6.859 3.394 -2.247 1.00 96.19 85 PHE A CA 1
ATOM 692 C C . PHE A 1 85 ? 7.039 3.185 -0.742 1.00 96.19 85 PHE A C 1
ATOM 694 O O . PHE A 1 85 ? 6.584 2.171 -0.218 1.00 96.19 85 PHE A O 1
ATOM 701 N N . ASP A 1 86 ? 7.664 4.146 -0.065 1.00 96.06 86 ASP A N 1
ATOM 702 C CA . ASP A 1 86 ? 7.837 4.147 1.390 1.00 96.06 86 ASP A CA 1
ATOM 703 C C . ASP A 1 86 ? 6.564 4.650 2.088 1.00 96.06 86 ASP A C 1
ATOM 705 O O . ASP A 1 86 ? 6.111 5.769 1.850 1.00 96.06 86 ASP A O 1
ATOM 709 N N . PHE A 1 87 ? 5.978 3.822 2.953 1.00 96.00 87 PHE A N 1
ATOM 710 C CA . PHE A 1 87 ? 4.751 4.145 3.687 1.00 96.00 87 PHE A CA 1
ATOM 711 C C . PHE A 1 87 ? 4.963 5.137 4.835 1.00 96.00 87 PHE A C 1
ATOM 713 O O . PHE A 1 87 ? 3.976 5.604 5.416 1.00 96.00 87 PHE A O 1
ATOM 720 N N . ASN A 1 88 ? 6.211 5.500 5.143 1.00 96.06 88 ASN A N 1
ATOM 721 C CA . ASN A 1 88 ? 6.555 6.603 6.035 1.00 96.06 88 ASN A CA 1
ATOM 722 C C . ASN A 1 88 ? 6.326 7.977 5.367 1.00 96.06 88 ASN A C 1
ATOM 724 O O . ASN A 1 88 ? 7.209 8.834 5.338 1.00 96.06 88 ASN A O 1
ATOM 728 N N . ASP A 1 89 ? 5.135 8.158 4.802 1.00 95.31 89 ASP A N 1
ATOM 729 C CA . ASP A 1 89 ? 4.675 9.352 4.101 1.00 95.31 89 ASP A CA 1
ATOM 730 C C . ASP A 1 89 ? 3.564 10.022 4.918 1.00 95.31 89 ASP A C 1
ATOM 732 O O . ASP A 1 89 ? 2.547 9.397 5.234 1.00 95.31 89 ASP A O 1
ATOM 736 N N . GLU A 1 90 ? 3.755 11.293 5.279 1.00 94.38 90 GLU A N 1
ATOM 737 C CA . GLU A 1 90 ? 2.843 12.018 6.177 1.00 94.38 90 GLU A CA 1
ATOM 738 C C . GLU A 1 90 ? 1.420 12.121 5.617 1.00 94.38 90 GLU A C 1
ATOM 740 O O . GLU A 1 90 ? 0.443 12.004 6.365 1.00 94.38 90 GLU A O 1
ATOM 745 N N . GLU A 1 91 ? 1.282 12.301 4.301 1.00 94.25 91 GLU A N 1
ATOM 746 C CA . GLU A 1 91 ? -0.019 12.376 3.640 1.00 94.25 91 GLU A CA 1
ATOM 747 C C . GLU A 1 91 ? -0.763 11.040 3.774 1.00 94.25 91 GLU A C 1
ATOM 749 O O . GLU A 1 91 ? -1.921 11.009 4.200 1.00 94.25 91 GLU A O 1
ATOM 754 N N . LEU A 1 92 ? -0.099 9.921 3.465 1.00 94.31 92 LEU A N 1
ATOM 755 C CA . LEU A 1 92 ? -0.707 8.594 3.544 1.00 94.31 92 LEU A CA 1
ATOM 756 C C . LEU A 1 92 ? -1.046 8.193 4.989 1.00 94.31 92 LEU A C 1
ATOM 758 O O . LEU A 1 92 ? -2.138 7.663 5.225 1.00 94.31 92 LEU A O 1
ATOM 762 N N . ILE A 1 93 ? -0.172 8.516 5.950 1.00 95.12 93 ILE A N 1
ATOM 763 C CA . ILE A 1 93 ? -0.417 8.319 7.388 1.00 95.12 93 ILE A CA 1
ATOM 764 C C . ILE A 1 93 ? -1.682 9.071 7.803 1.00 95.12 93 ILE A C 1
ATOM 766 O O . ILE A 1 93 ? -2.565 8.504 8.450 1.00 95.12 93 ILE A O 1
ATOM 770 N N . THR A 1 94 ? -1.799 10.335 7.398 1.00 94.75 94 THR A N 1
ATOM 771 C CA . THR A 1 94 ? -2.941 11.192 7.740 1.00 94.75 94 THR A CA 1
ATOM 772 C C . THR A 1 94 ? -4.236 10.656 7.135 1.00 94.75 94 THR A C 1
ATOM 774 O O . THR A 1 94 ? -5.250 10.562 7.827 1.00 94.75 94 THR A O 1
ATOM 777 N N . ILE A 1 95 ? -4.207 10.229 5.868 1.00 94.50 95 ILE A N 1
ATOM 778 C CA . ILE A 1 95 ? -5.363 9.624 5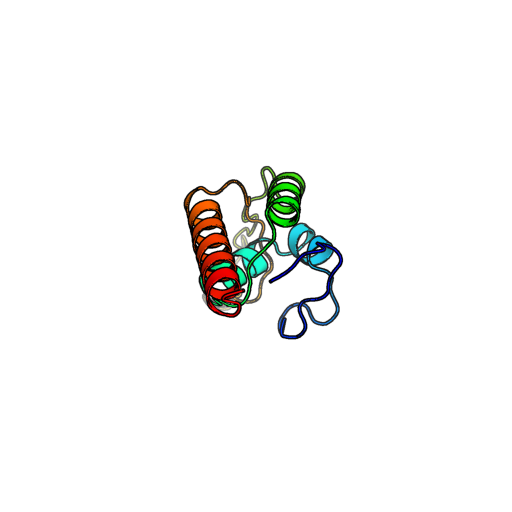.193 1.00 94.50 95 ILE A CA 1
ATOM 779 C C . ILE A 1 95 ? -5.826 8.362 5.925 1.00 94.50 95 ILE A C 1
ATOM 781 O O . ILE A 1 95 ? -7.025 8.205 6.168 1.00 94.50 95 ILE A O 1
ATOM 785 N N . ASN A 1 96 ? -4.906 7.456 6.269 1.00 93.56 96 ASN A N 1
ATOM 786 C CA . ASN A 1 96 ? -5.271 6.215 6.946 1.00 93.56 96 ASN A CA 1
ATOM 787 C C . ASN A 1 96 ? -5.799 6.483 8.361 1.00 93.56 96 ASN A C 1
ATOM 789 O O . ASN A 1 96 ? -6.835 5.930 8.727 1.00 93.56 96 ASN A O 1
ATOM 793 N N . ARG A 1 97 ? -5.148 7.377 9.120 1.00 93.38 97 ARG A N 1
ATOM 794 C CA . ARG A 1 97 ? -5.566 7.761 10.476 1.00 93.38 97 ARG A CA 1
ATOM 795 C C . ARG A 1 97 ? -6.961 8.378 10.489 1.00 93.38 97 ARG A C 1
ATOM 797 O O . ARG A 1 97 ? -7.800 7.929 11.258 1.00 93.38 97 ARG A O 1
ATOM 804 N N . ASN A 1 98 ? -7.239 9.346 9.617 1.00 92.94 98 ASN A N 1
ATOM 805 C CA . ASN A 1 98 ? -8.553 9.994 9.566 1.00 92.94 98 ASN A CA 1
ATOM 806 C C . ASN A 1 98 ? -9.664 8.977 9.283 1.00 92.94 98 ASN A C 1
ATOM 808 O O . ASN A 1 98 ? -10.662 8.929 9.991 1.00 92.94 98 ASN A O 1
ATOM 812 N N . ARG A 1 99 ? -9.452 8.084 8.311 1.00 92.50 99 ARG A N 1
ATOM 813 C CA . ARG A 1 99 ? -10.436 7.043 7.979 1.00 92.50 99 ARG A CA 1
ATOM 814 C C . ARG A 1 99 ? -10.608 6.007 9.085 1.00 92.50 99 ARG A C 1
ATOM 816 O O . ARG A 1 99 ? -11.696 5.458 9.245 1.00 92.50 99 ARG A O 1
ATOM 823 N N . LEU A 1 100 ? -9.538 5.708 9.818 1.00 91.00 100 LEU A N 1
ATOM 824 C CA . LEU A 1 100 ? -9.587 4.829 10.978 1.00 91.00 100 LEU A CA 1
ATOM 825 C C . LEU A 1 100 ? -10.448 5.440 12.091 1.00 91.00 100 LEU A C 1
ATOM 827 O O . LEU A 1 100 ? -11.277 4.738 12.667 1.00 91.00 100 LEU A O 1
ATOM 831 N N . GLU A 1 101 ? -10.285 6.735 12.360 1.00 89.88 101 GLU A N 1
ATOM 832 C CA . GLU A 1 101 ? -11.097 7.467 13.335 1.00 89.88 101 GLU A CA 1
ATOM 833 C C . GLU A 1 101 ? -12.561 7.574 12.896 1.00 89.88 101 GLU A C 1
ATOM 835 O O . GLU A 1 101 ? -13.447 7.253 13.687 1.00 89.88 101 GLU A O 1
ATOM 840 N N . ASP A 1 102 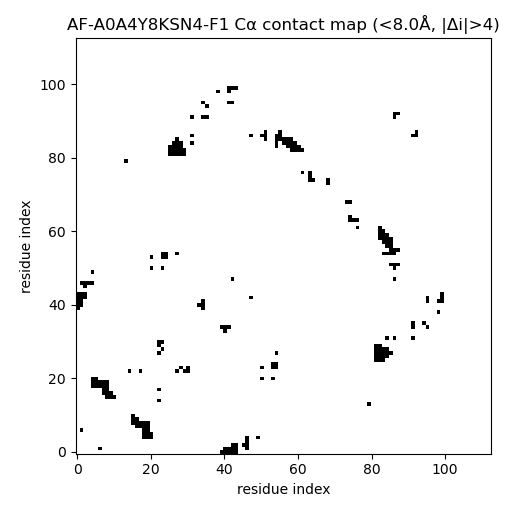? -12.832 7.891 11.626 1.00 88.19 102 ASP A N 1
ATOM 841 C CA . ASP A 1 102 ? -14.195 7.900 11.077 1.00 88.19 102 ASP A CA 1
ATOM 842 C C . ASP A 1 102 ? -14.879 6.535 11.261 1.00 88.19 102 ASP A C 1
ATOM 844 O O . ASP A 1 102 ? -16.029 6.447 11.694 1.00 88.19 102 ASP A O 1
ATOM 848 N N . TYR A 1 103 ? -14.157 5.442 10.995 1.00 84.31 103 TYR A N 1
ATOM 849 C CA . TYR A 1 103 ? -14.669 4.085 11.177 1.00 84.31 103 TYR A CA 1
ATOM 850 C C . TYR A 1 103 ? -14.977 3.755 12.647 1.00 84.31 103 TYR A C 1
ATOM 852 O O . TYR A 1 103 ? -16.002 3.130 12.937 1.00 84.31 103 TYR A O 1
ATOM 860 N N . LYS A 1 104 ? -14.122 4.179 13.588 1.00 83.44 104 LYS A N 1
ATOM 861 C CA . LYS A 1 104 ? -14.371 4.024 15.033 1.00 83.44 104 LYS A CA 1
ATOM 862 C C . LYS A 1 104 ? -15.568 4.864 15.485 1.00 83.44 104 LYS A C 1
ATOM 864 O O . LYS A 1 104 ? -16.406 4.371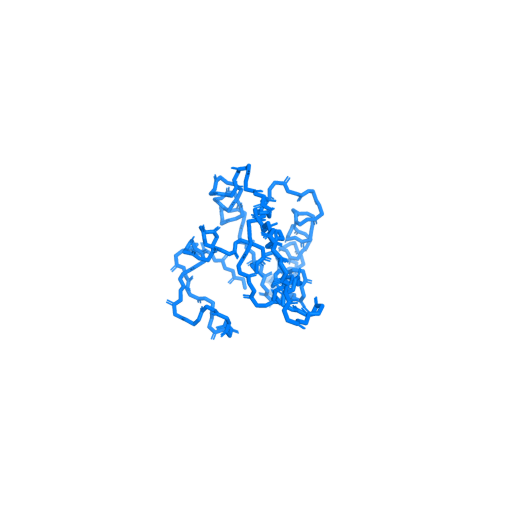 16.235 1.00 83.44 104 LYS A O 1
ATOM 869 N N . GLY A 1 105 ? -15.670 6.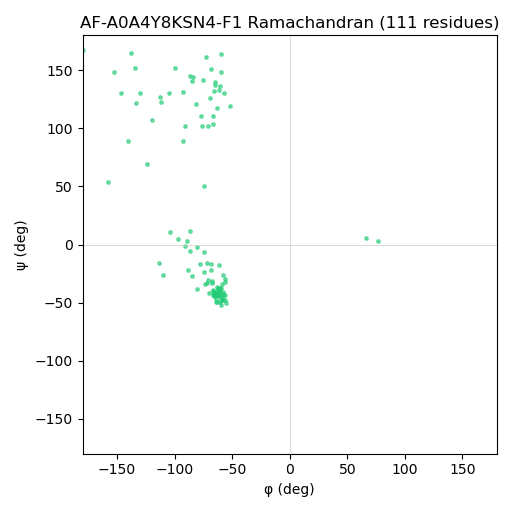102 15.002 1.00 79.12 105 GLY A N 1
ATOM 870 C CA . GLY A 1 105 ? -16.771 7.017 15.300 1.00 79.12 105 GLY A CA 1
ATOM 871 C C . GLY A 1 105 ? -18.126 6.489 14.830 1.00 79.12 105 GLY A C 1
ATOM 872 O O . GLY A 1 105 ? -19.108 6.609 15.557 1.00 79.12 105 GLY A O 1
ATOM 873 N N . ILE A 1 106 ? -18.185 5.835 13.666 1.00 70.44 106 ILE A N 1
ATOM 874 C CA . ILE A 1 106 ? -19.401 5.151 13.191 1.00 70.44 106 ILE A CA 1
ATOM 875 C C . ILE A 1 106 ? -19.779 4.006 14.140 1.00 70.44 106 ILE A C 1
ATOM 877 O O . ILE A 1 106 ? -20.910 3.956 14.616 1.00 70.44 106 ILE A O 1
ATOM 881 N N . LYS A 1 107 ? -18.825 3.135 14.504 1.00 61.03 107 LYS A N 1
ATOM 882 C CA . LYS A 1 107 ? -19.097 2.015 15.423 1.00 61.03 107 LYS A CA 1
ATOM 883 C C . LYS A 1 107 ? -19.619 2.446 16.792 1.00 61.03 107 LYS A C 1
ATOM 885 O O . LYS A 1 107 ? -20.428 1.730 17.372 1.00 61.03 107 LYS A O 1
ATOM 890 N N . ASN A 1 108 ? -19.159 3.586 17.299 1.00 62.16 108 ASN A N 1
ATOM 891 C CA . ASN A 1 108 ? -19.602 4.109 18.590 1.00 62.16 108 ASN A CA 1
ATOM 892 C C . ASN A 1 108 ? -21.019 4.708 18.538 1.00 62.16 108 ASN A C 1
ATOM 894 O O . ASN A 1 108 ? -21.679 4.766 19.569 1.00 62.16 108 ASN A O 1
ATOM 898 N N . ASN A 1 109 ? -21.497 5.130 17.363 1.00 58.56 109 ASN A N 1
ATOM 899 C CA . ASN A 1 109 ? -22.855 5.654 17.186 1.00 58.56 109 ASN A CA 1
ATOM 900 C C . ASN A 1 109 ? -23.894 4.560 16.881 1.00 58.56 109 ASN A C 1
ATOM 902 O O . ASN A 1 109 ? -25.076 4.763 17.142 1.00 58.56 109 ASN A O 1
ATOM 906 N N . ASP A 1 110 ? -23.467 3.399 16.376 1.00 55.97 110 ASP A N 1
ATOM 907 C CA . ASP A 1 110 ? -24.364 2.283 16.037 1.00 55.97 110 ASP A CA 1
ATOM 908 C C . ASP A 1 110 ? -24.786 1.419 17.248 1.00 55.97 110 ASP A C 1
ATOM 910 O O . ASP A 1 110 ? -25.601 0.510 17.094 1.00 55.97 110 ASP A O 1
ATOM 914 N N . PHE A 1 111 ? -24.289 1.702 18.460 1.00 47.50 111 PHE A N 1
ATOM 915 C CA . PHE A 1 111 ? -24.751 1.063 19.701 1.00 47.50 111 PHE A CA 1
ATOM 916 C C . PHE A 1 111 ? -24.838 2.065 20.864 1.00 47.50 111 PHE A C 1
ATOM 918 O O . PHE A 1 111 ? -23.885 2.186 21.637 1.00 47.50 111 PHE A O 1
ATOM 925 N N . PRO A 1 112 ? -25.982 2.751 21.049 1.00 43.25 112 PRO A N 1
ATOM 926 C CA . PRO A 1 112 ? -26.293 3.357 22.329 1.00 43.25 112 PRO A CA 1
ATOM 927 C C . PRO A 1 112 ? -26.732 2.220 23.262 1.00 43.25 112 PRO A C 1
ATOM 929 O O . PRO A 1 112 ? -27.836 1.691 23.123 1.00 43.25 112 PRO A O 1
ATOM 932 N N . PHE A 1 113 ? -25.843 1.790 24.155 1.00 44.09 113 PHE A N 1
ATOM 933 C CA . PHE A 1 113 ? -26.276 1.104 25.374 1.00 44.09 113 PHE A CA 1
ATOM 934 C C . PHE A 1 113 ? -26.747 2.141 26.392 1.00 44.09 113 PHE A C 1
ATOM 936 O O . PHE A 1 113 ? -26.075 3.194 26.503 1.00 44.09 113 PHE A O 1
#

Solvent-accessible surface area (backbone atoms only — not comparable to full-atom values): 6682 Å² total; per-residue (Å²): 104,41,83,52,47,76,43,59,55,91,82,39,82,90,50,66,89,38,26,46,54,56,39,45,77,63,21,20,36,56,53,53,52,44,39,75,74,33,87,68,55,31,57,34,73,66,38,44,54,51,45,25,66,75,16,61,85,38,50,66,77,84,72,70,71,92,69,93,58,97,44,79,69,76,53,50,84,60,92,82,57,71,29,37,36,40,53,84,34,70,68,60,48,49,55,37,50,53,53,47,49,52,54,50,56,51,60,60,67,78,55,86,126

Radius of gyration: 16.99 Å; Cα contacts (8 Å, |Δi|>4): 128; chains: 1; bounding box: 45×26×58 Å